Protein AF-A0A5C5YSP1-F1 (afdb_monomer)

Secondary structure (DSSP, 8-state):
-PPPHHHHHHHHHHHHTT---TT--SS-TTTHHHHHHHTT--THHHHHHHHHHHHTHHHHHHTT--HHHHHHHHHHHHHHTT--PPPTTHHHHHHH-TTT-HHHHHHTT---

Mean predicted aligned error: 7.58 Å

Foldseek 3Di:
DQDDLVVQVVLLLCVLVVHDPPPDPDDDRPPVVCCVNCVPCAAPNLVVSLLVLLVCVVVVVVVVTRCLSSLVSNLVSLVRNVDLDDHPNVVVVCVVCVPNNPSVCVSNVPDD

pLDDT: mean 78.67, std 15.39, range [38.09, 94.56]

Solvent-accessible surface area (backbone atoms only — not comparable to full-atom values): 6539 Å² total; per-residue (Å²): 132,85,81,58,62,65,63,54,50,52,49,22,34,32,53,52,72,72,46,77,63,92,89,64,93,72,84,57,75,83,65,47,50,54,52,68,74,42,71,80,42,45,35,71,56,10,43,50,49,38,41,56,48,44,74,42,42,66,65,51,58,74,67,71,54,49,56,67,23,48,44,48,51,50,38,50,25,46,60,35,20,76,55,72,78,76,52,80,63,46,66,57,55,37,68,76,38,63,86,66,28,56,65,48,29,62,70,59,66,54,79,131

Radius of gyration: 13.36 Å; Cα contacts (8 Å, |Δi|>4): 102; chains: 1; bounding box: 27×30×35 Å

Organism: NCBI:txid2528002

Nearest PDB structures (foldseek):
  2wm9-assembly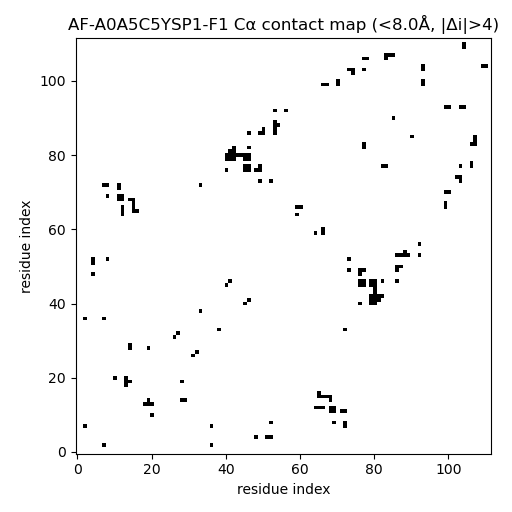1_A-2  TM=2.888E-01  e=4.214E+00  Homo sapiens

Structure (mmCIF, N/CA/C/O backbone):
data_AF-A0A5C5YSP1-F1
#
_entry.id   AF-A0A5C5YSP1-F1
#
loop_
_atom_site.group_PDB
_atom_site.id
_atom_site.type_symbol
_atom_site.label_atom_id
_atom_site.label_alt_id
_atom_site.label_comp_id
_atom_site.label_asym_id
_atom_site.label_entity_id
_atom_site.label_seq_id
_atom_site.pdbx_PDB_ins_code
_atom_site.Cartn_x
_atom_site.Cartn_y
_atom_site.Cartn_z
_atom_site.occupancy
_atom_site.B_iso_or_equiv
_atom_site.auth_seq_id
_atom_site.auth_comp_id
_atom_site.auth_asym_id
_atom_site.auth_atom_id
_atom_site.pdbx_PDB_model_num
ATOM 1 N N . MET A 1 1 ? -6.962 18.219 -10.338 1.00 48.44 1 MET A N 1
ATOM 2 C CA . MET A 1 1 ? -7.187 16.848 -10.834 1.00 48.44 1 MET A CA 1
ATOM 3 C C . MET A 1 1 ? -6.753 15.903 -9.737 1.00 48.44 1 MET A C 1
ATOM 5 O O . MET A 1 1 ? -5.672 16.119 -9.202 1.00 48.44 1 MET A O 1
ATOM 9 N N . ALA A 1 2 ? -7.612 14.964 -9.341 1.00 59.12 2 ALA A N 1
ATOM 10 C CA . ALA A 1 2 ? -7.194 13.848 -8.498 1.00 59.12 2 ALA A CA 1
ATOM 11 C C . ALA A 1 2 ? -6.348 12.908 -9.368 1.00 59.12 2 ALA A C 1
ATOM 13 O O . ALA A 1 2 ? -6.707 12.688 -10.524 1.00 59.12 2 ALA A O 1
ATOM 14 N N . ILE A 1 3 ? -5.210 12.448 -8.854 1.00 65.94 3 ILE A N 1
ATOM 15 C CA . ILE A 1 3 ? -4.362 11.482 -9.556 1.00 65.94 3 ILE A CA 1
ATOM 16 C C . ILE A 1 3 ? -5.028 10.107 -9.395 1.00 65.94 3 ILE A C 1
ATOM 18 O O . ILE A 1 3 ? -5.323 9.736 -8.256 1.00 65.94 3 ILE A O 1
ATOM 22 N N . PRO A 1 4 ? -5.320 9.380 -10.487 1.00 80.62 4 PRO A N 1
ATOM 23 C CA . PRO A 1 4 ? -5.813 8.011 -10.417 1.00 80.62 4 PRO A CA 1
ATOM 24 C C . PRO A 1 4 ? -4.844 7.107 -9.652 1.00 80.62 4 PRO A C 1
ATOM 26 O O . PRO A 1 4 ? -3.629 7.207 -9.799 1.00 80.62 4 PRO A O 1
ATOM 29 N N . ILE A 1 5 ? -5.379 6.182 -8.860 1.00 84.94 5 ILE A N 1
ATOM 30 C CA . ILE A 1 5 ? -4.556 5.217 -8.122 1.00 84.94 5 ILE A CA 1
ATOM 31 C C . ILE A 1 5 ? -3.757 4.275 -9.040 1.00 84.94 5 ILE A C 1
ATOM 33 O O . ILE A 1 5 ? -2.682 3.830 -8.652 1.00 84.94 5 ILE A O 1
ATOM 37 N N . ASP A 1 6 ? -4.228 4.027 -10.268 1.00 81.81 6 ASP A N 1
ATOM 38 C CA . ASP A 1 6 ? -3.488 3.244 -11.271 1.00 81.81 6 ASP A CA 1
ATOM 39 C C . ASP A 1 6 ? -2.146 3.893 -11.614 1.00 81.81 6 ASP A C 1
ATOM 41 O O . ASP A 1 6 ? -1.115 3.224 -11.573 1.00 81.81 6 ASP A O 1
ATOM 45 N N . ASP A 1 7 ? -2.144 5.208 -11.843 1.00 78.19 7 ASP A N 1
ATOM 46 C CA . ASP A 1 7 ? -0.934 5.972 -12.153 1.00 78.19 7 ASP A CA 1
ATOM 47 C C . ASP A 1 7 ? 0.064 5.913 -10.983 1.00 78.19 7 ASP A C 1
ATOM 49 O O . ASP A 1 7 ? 1.276 5.807 -11.175 1.00 78.19 7 ASP A O 1
ATOM 53 N N . LEU A 1 8 ? -0.435 5.939 -9.741 1.00 77.75 8 LEU A N 1
ATOM 54 C CA . LEU A 1 8 ? 0.401 5.820 -8.542 1.00 77.75 8 LEU A CA 1
ATOM 55 C C . LEU A 1 8 ? 1.012 4.421 -8.404 1.00 77.75 8 LEU A C 1
ATOM 57 O O . LEU A 1 8 ? 2.183 4.301 -8.036 1.00 77.75 8 LEU A O 1
ATOM 61 N N . ILE A 1 9 ? 0.245 3.371 -8.705 1.00 81.75 9 ILE A N 1
ATOM 62 C CA . ILE A 1 9 ? 0.724 1.983 -8.703 1.00 81.75 9 ILE A CA 1
ATOM 63 C C . ILE A 1 9 ? 1.766 1.780 -9.809 1.00 81.75 9 ILE A C 1
ATOM 65 O O . ILE A 1 9 ? 2.805 1.162 -9.569 1.00 81.75 9 ILE A O 1
ATOM 69 N N . GLU A 1 10 ? 1.539 2.329 -11.002 1.00 80.00 10 GLU A N 1
ATOM 70 C CA . GLU A 1 10 ? 2.489 2.264 -12.113 1.00 80.00 10 GLU A CA 1
ATOM 71 C C . GLU A 1 10 ? 3.822 2.931 -11.747 1.00 80.00 10 GLU A C 1
ATOM 73 O O . GLU A 1 10 ? 4.884 2.322 -11.906 1.00 80.00 10 GLU A O 1
ATOM 78 N N . VAL A 1 11 ? 3.774 4.133 -11.162 1.00 75.88 11 VAL A N 1
ATOM 79 C CA . VAL A 1 11 ? 4.966 4.839 -10.666 1.00 75.88 11 VAL A CA 1
ATOM 80 C C . VAL A 1 11 ? 5.670 4.036 -9.571 1.00 75.88 11 VAL A C 1
ATOM 82 O O . VAL A 1 11 ? 6.892 3.880 -9.611 1.00 75.88 11 VAL A O 1
ATOM 85 N N . ALA A 1 12 ? 4.925 3.474 -8.616 1.00 76.19 12 ALA A N 1
ATOM 86 C CA . ALA A 1 12 ? 5.484 2.647 -7.548 1.00 76.19 12 ALA A CA 1
ATOM 87 C C . ALA A 1 12 ? 6.234 1.419 -8.091 1.00 76.19 12 ALA A C 1
ATOM 89 O O . ALA A 1 12 ? 7.321 1.055 -7.618 1.00 76.19 12 ALA A O 1
ATOM 90 N N . ASN A 1 13 ? 5.673 0.807 -9.127 1.00 75.50 13 ASN A N 1
ATOM 91 C CA . ASN A 1 13 ? 6.258 -0.329 -9.815 1.00 75.50 13 ASN A CA 1
ATOM 92 C C . ASN A 1 13 ? 7.505 0.065 -10.622 1.00 75.50 13 ASN A C 1
ATOM 94 O O . ASN A 1 13 ? 8.515 -0.635 -10.545 1.00 75.50 13 ASN A O 1
ATOM 98 N N . ALA A 1 14 ? 7.475 1.194 -11.336 1.00 73.25 14 ALA A N 1
ATOM 99 C CA . ALA A 1 14 ? 8.629 1.721 -12.068 1.00 73.25 14 ALA A CA 1
ATOM 100 C C . ALA A 1 14 ? 9.806 2.037 -11.127 1.00 73.25 14 ALA A C 1
ATOM 102 O O . ALA A 1 14 ? 10.919 1.552 -11.344 1.00 73.25 14 ALA A O 1
ATOM 103 N N . ILE A 1 15 ? 9.545 2.725 -10.006 1.00 69.69 15 ILE A N 1
ATOM 104 C CA . ILE A 1 15 ? 10.552 3.011 -8.968 1.00 69.69 15 ILE A 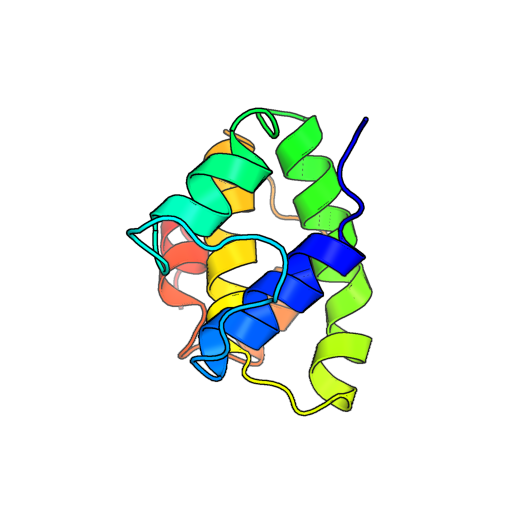CA 1
ATOM 105 C C . ILE A 1 15 ? 11.191 1.714 -8.456 1.00 69.69 15 ILE A C 1
ATOM 107 O O . ILE A 1 15 ? 12.410 1.639 -8.297 1.00 69.69 15 ILE A O 1
ATOM 111 N N . SER A 1 16 ? 10.390 0.667 -8.234 1.00 68.44 16 SER A N 1
ATOM 112 C CA . SER A 1 16 ? 10.886 -0.630 -7.747 1.00 68.44 16 SER A CA 1
ATOM 113 C C . SER A 1 16 ? 11.828 -1.329 -8.723 1.00 68.44 16 SER A C 1
ATOM 115 O O . SER A 1 16 ? 12.704 -2.076 -8.289 1.00 68.44 16 SER A O 1
ATOM 117 N N . ARG A 1 17 ? 11.662 -1.087 -10.028 1.00 70.31 17 ARG A N 1
ATOM 118 C CA . ARG A 1 17 ? 12.540 -1.603 -11.089 1.00 70.31 17 ARG A CA 1
ATOM 119 C C . ARG A 1 17 ? 13.757 -0.708 -11.351 1.00 70.31 17 ARG A C 1
ATOM 121 O O . ARG A 1 17 ? 14.606 -1.067 -12.159 1.00 70.31 17 ARG A O 1
ATOM 128 N N . GLY A 1 18 ? 13.867 0.433 -10.665 1.00 65.19 18 GLY A N 1
ATOM 129 C CA . GLY A 1 18 ? 14.878 1.452 -10.954 1.00 65.19 18 GLY A CA 1
ATOM 130 C C . GLY A 1 18 ? 14.620 2.196 -12.268 1.00 65.19 18 GLY A C 1
ATOM 131 O O . GLY A 1 18 ? 15.534 2.815 -12.808 1.00 65.19 18 GLY A O 1
ATOM 132 N N . GLU A 1 19 ? 13.396 2.121 -12.792 1.00 65.62 19 GLU A N 1
ATOM 133 C CA . GLU A 1 19 ? 12.980 2.824 -13.999 1.00 65.62 19 GLU A CA 1
ATOM 134 C C . GLU A 1 19 ? 12.563 4.255 -13.646 1.00 65.62 19 GLU A C 1
ATOM 136 O O . GLU A 1 19 ? 11.787 4.490 -12.718 1.00 65.62 19 GLU A O 1
ATOM 141 N N . VAL A 1 20 ? 13.086 5.215 -14.407 1.00 56.53 20 VAL A N 1
ATOM 142 C CA . VAL A 1 20 ? 12.671 6.618 -14.360 1.00 56.53 20 VAL A CA 1
ATOM 143 C C . VAL A 1 20 ? 11.584 6.791 -15.431 1.00 56.53 20 VAL A C 1
ATOM 145 O O . VAL A 1 20 ? 11.913 6.697 -16.613 1.00 56.53 20 VAL A O 1
ATOM 148 N N . PRO A 1 21 ? 10.303 7.009 -15.078 1.00 51.62 21 PRO A N 1
ATOM 149 C CA . PRO A 1 21 ? 9.258 7.355 -16.031 1.00 51.62 21 PRO A CA 1
ATOM 150 C C . PRO A 1 21 ? 9.639 8.641 -16.769 1.00 51.62 21 PRO A C 1
ATOM 152 O O . PRO A 1 21 ? 10.145 9.586 -16.158 1.00 51.62 21 PRO A O 1
ATOM 155 N N . GLU A 1 22 ? 9.339 8.711 -18.067 1.00 48.62 22 GLU A N 1
ATOM 156 C CA . GLU A 1 22 ? 9.700 9.851 -18.930 1.00 48.62 22 GLU A CA 1
ATOM 157 C C . GLU A 1 22 ? 9.155 11.204 -18.427 1.00 48.62 22 GLU A C 1
ATOM 159 O O . GLU A 1 22 ? 9.663 12.264 -18.789 1.00 48.62 22 GLU A O 1
ATOM 164 N N . PHE A 1 23 ? 8.147 11.193 -17.551 1.00 48.22 23 PHE A N 1
ATOM 165 C CA . PHE A 1 23 ? 7.447 12.393 -17.099 1.00 48.22 23 PHE A CA 1
ATOM 166 C C . PHE A 1 23 ? 8.124 13.180 -15.963 1.00 48.22 23 PHE A C 1
ATOM 168 O O . PHE A 1 23 ? 7.612 14.243 -15.612 1.00 48.22 23 PHE A O 1
ATOM 175 N N . GLN A 1 24 ? 9.252 12.742 -15.381 1.00 46.09 24 GLN A N 1
ATOM 176 C CA . GLN A 1 24 ? 9.925 13.510 -14.315 1.00 46.09 24 GLN A CA 1
ATOM 177 C C . GLN A 1 24 ? 11.458 13.420 -14.373 1.00 46.09 24 GLN A C 1
ATOM 179 O O . GLN A 1 24 ? 12.085 12.557 -13.768 1.00 46.09 24 GLN A O 1
ATOM 184 N N . HIS A 1 25 ? 12.074 14.386 -15.060 1.00 38.09 25 HIS A N 1
ATOM 185 C CA . HIS A 1 25 ? 13.530 14.537 -15.186 1.00 38.09 25 HIS A CA 1
ATOM 186 C C . HIS A 1 25 ? 14.221 15.341 -14.063 1.00 38.09 25 HIS A C 1
ATOM 188 O O . HIS A 1 25 ? 15.361 15.756 -14.246 1.00 38.09 25 HIS A O 1
ATOM 194 N N . ASN A 1 26 ? 13.600 15.547 -12.896 1.00 39.78 26 ASN A N 1
ATOM 195 C CA . ASN A 1 26 ? 14.222 16.313 -11.807 1.00 39.78 26 ASN A CA 1
ATOM 196 C C . ASN A 1 26 ? 14.382 15.475 -10.527 1.00 39.78 26 ASN A C 1
ATOM 198 O O . ASN A 1 26 ? 13.406 15.100 -9.894 1.00 39.78 26 ASN A O 1
ATOM 202 N N . GLU A 1 27 ? 15.651 15.184 -10.235 1.00 40.31 27 GLU A N 1
ATOM 203 C CA . GLU A 1 27 ? 16.339 14.955 -8.953 1.00 40.31 27 GLU A CA 1
ATOM 204 C C . GLU A 1 27 ? 15.531 14.471 -7.720 1.00 40.31 27 GLU A C 1
ATOM 206 O O . GLU A 1 27 ? 14.576 15.098 -7.277 1.00 40.31 27 GLU A O 1
ATOM 211 N N . CYS A 1 28 ? 16.047 13.400 -7.088 1.00 42.91 28 CYS A N 1
ATOM 212 C CA . CYS A 1 28 ? 15.579 12.712 -5.862 1.00 42.91 28 CYS A CA 1
ATOM 213 C C . CYS A 1 28 ? 14.412 11.716 -6.039 1.00 42.91 28 CYS A C 1
ATOM 215 O O . CYS A 1 28 ? 13.304 11.904 -5.542 1.00 42.91 28 CYS A O 1
ATOM 217 N N . PHE A 1 29 ? 14.700 10.588 -6.699 1.00 53.22 29 PHE A N 1
ATOM 218 C CA . PHE A 1 29 ? 13.687 9.701 -7.282 1.00 53.22 29 PHE A CA 1
ATOM 219 C C . PHE A 1 29 ? 12.918 8.773 -6.318 1.00 53.22 29 PHE A C 1
ATOM 221 O O . PHE A 1 29 ? 11.824 8.332 -6.648 1.00 53.22 29 PHE A O 1
ATOM 228 N N . THR A 1 30 ? 13.429 8.458 -5.127 1.00 54.31 30 THR A N 1
ATOM 229 C CA . THR A 1 30 ? 12.789 7.438 -4.265 1.00 54.31 30 THR A CA 1
ATOM 230 C C . THR A 1 30 ? 11.871 8.005 -3.186 1.00 54.31 30 THR A C 1
ATOM 232 O O . THR A 1 30 ? 10.811 7.435 -2.947 1.00 54.31 30 THR A O 1
ATOM 235 N N . SER A 1 31 ? 12.225 9.137 -2.573 1.00 50.94 31 SER A N 1
ATOM 236 C CA . SER A 1 31 ? 11.358 9.823 -1.598 1.00 50.94 31 SER A CA 1
ATOM 237 C C . SER A 1 31 ? 10.575 10.971 -2.249 1.00 50.94 31 SER A C 1
ATOM 239 O O . SER A 1 31 ? 9.376 11.111 -2.031 1.00 50.94 31 SER A O 1
ATOM 241 N N . GLY A 1 32 ? 11.225 11.734 -3.138 1.00 54.38 32 GLY A N 1
ATOM 242 C CA . GLY A 1 32 ? 10.652 12.938 -3.746 1.00 54.38 32 GLY A CA 1
ATOM 243 C C . GLY A 1 32 ? 9.517 12.675 -4.740 1.00 54.38 32 GLY A C 1
ATOM 244 O O . GLY A 1 32 ? 8.601 13.487 -4.843 1.00 54.38 32 GLY A O 1
ATOM 245 N N . ALA A 1 33 ? 9.534 11.536 -5.443 1.00 60.16 33 ALA A N 1
ATOM 246 C CA . ALA A 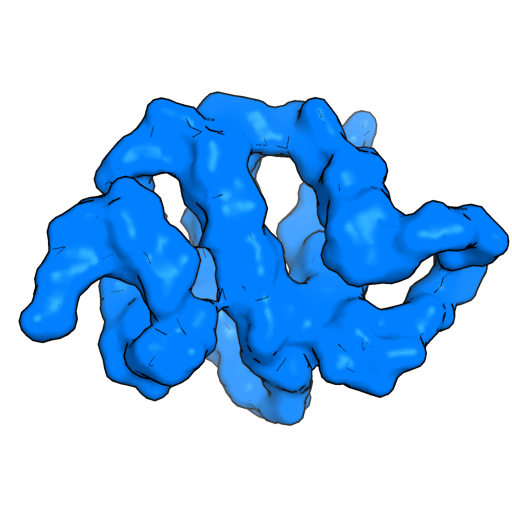1 33 ? 8.515 11.208 -6.443 1.00 60.16 33 ALA A CA 1
ATOM 247 C C . ALA A 1 33 ? 7.125 11.009 -5.812 1.00 60.16 33 ALA A C 1
ATOM 249 O O . ALA A 1 33 ? 6.136 11.569 -6.288 1.00 60.16 33 ALA A O 1
ATOM 250 N N . PHE A 1 34 ? 7.048 10.278 -4.694 1.00 63.53 34 PHE A N 1
ATOM 251 C CA . PHE A 1 34 ? 5.801 10.153 -3.939 1.00 63.53 34 PHE A CA 1
ATOM 252 C C . PHE A 1 34 ? 5.450 11.437 -3.202 1.00 63.53 34 PHE A C 1
ATOM 254 O O . PHE A 1 34 ? 4.280 11.809 -3.196 1.00 63.53 34 PHE A O 1
ATOM 261 N N . ASP A 1 35 ? 6.438 12.141 -2.643 1.00 59.12 35 ASP A N 1
ATOM 262 C CA . ASP A 1 35 ? 6.196 13.421 -1.978 1.00 59.12 35 ASP A CA 1
ATOM 263 C C . ASP A 1 35 ? 5.534 14.425 -2.930 1.00 59.12 35 ASP A C 1
ATOM 265 O O . ASP A 1 35 ? 4.626 15.128 -2.511 1.00 59.12 35 ASP A O 1
ATOM 269 N N . LEU A 1 36 ? 5.905 14.456 -4.216 1.00 58.47 36 LEU A N 1
ATOM 270 C CA . LEU A 1 36 ? 5.296 15.338 -5.220 1.00 58.47 36 LEU A CA 1
ATOM 271 C C . LEU A 1 36 ? 3.902 14.873 -5.673 1.00 58.47 36 LEU A C 1
ATOM 273 O O . LEU A 1 36 ? 3.013 15.708 -5.859 1.00 58.47 36 LEU A O 1
ATOM 277 N N . LEU A 1 37 ? 3.698 13.563 -5.850 1.00 63.72 37 LEU A N 1
ATOM 278 C CA . LEU A 1 37 ? 2.428 13.002 -6.333 1.00 63.72 37 LEU A CA 1
ATOM 279 C C . LEU A 1 37 ? 1.357 12.927 -5.235 1.00 63.72 37 LEU A C 1
ATOM 281 O O . LEU A 1 37 ? 0.173 13.101 -5.509 1.00 63.72 37 LEU A O 1
ATOM 285 N N . LEU A 1 38 ? 1.759 12.732 -3.982 1.00 67.75 38 LEU A N 1
ATOM 286 C CA . LEU A 1 38 ? 0.859 12.548 -2.846 1.00 67.75 38 LEU A CA 1
ATOM 287 C C . LEU A 1 38 ? 0.793 13.766 -1.917 1.00 67.75 38 LEU A C 1
ATOM 289 O O . LEU A 1 38 ? 0.071 13.722 -0.927 1.00 67.75 38 LEU A O 1
ATOM 293 N N . VAL A 1 39 ? 1.456 14.889 -2.237 1.00 67.25 39 VAL A N 1
ATOM 294 C CA . VAL A 1 39 ? 1.457 16.110 -1.394 1.00 67.25 39 VAL A CA 1
ATOM 295 C C . VAL A 1 39 ? 0.052 16.625 -1.048 1.00 67.25 39 VAL A C 1
ATOM 297 O O . VAL A 1 39 ? -0.135 17.321 -0.053 1.00 67.25 39 VAL A O 1
ATOM 300 N N . LYS A 1 40 ? -0.947 16.316 -1.886 1.00 68.19 40 LYS A N 1
ATOM 301 C CA . LYS A 1 40 ? -2.347 16.737 -1.703 1.00 68.19 40 LYS A CA 1
ATOM 302 C C . LYS A 1 40 ? -3.274 15.619 -1.223 1.00 68.19 40 LYS A C 1
ATOM 304 O O . LYS A 1 40 ? -4.450 15.888 -0.984 1.00 68.19 40 LYS A O 1
ATOM 309 N N . ALA A 1 41 ? -2.785 14.385 -1.127 1.00 76.50 41 ALA A N 1
ATOM 310 C CA . ALA A 1 41 ? -3.553 13.260 -0.621 1.00 76.50 41 ALA A CA 1
ATOM 311 C C . ALA A 1 41 ? -3.403 13.230 0.903 1.00 76.50 41 ALA A C 1
ATOM 313 O O . ALA A 1 41 ? -2.425 12.716 1.423 1.00 76.50 41 ALA A O 1
ATOM 314 N N . THR A 1 42 ? -4.349 13.825 1.629 1.00 81.31 42 THR A N 1
ATOM 315 C CA . THR A 1 42 ? -4.351 13.835 3.101 1.00 81.31 42 THR A CA 1
ATOM 316 C C . THR A 1 42 ? -5.724 13.470 3.654 1.00 81.31 42 THR A C 1
ATOM 318 O O . THR A 1 42 ? -6.743 13.600 2.963 1.00 81.31 42 THR A O 1
ATOM 321 N N . GLY A 1 43 ? -5.754 12.984 4.897 1.00 86.69 43 GLY A N 1
ATOM 322 C CA . GLY A 1 43 ? -6.977 12.618 5.607 1.00 86.69 43 GLY A CA 1
ATOM 323 C C . GLY A 1 43 ? -7.821 11.612 4.822 1.00 86.69 43 GLY A C 1
ATOM 324 O O . GLY A 1 43 ? -7.318 10.616 4.300 1.00 86.69 43 GLY A O 1
ATOM 325 N N . SER A 1 44 ? -9.114 11.906 4.670 1.00 87.81 44 SER A N 1
ATOM 326 C CA . SER A 1 44 ? -10.066 11.037 3.967 1.00 87.81 44 SER A CA 1
ATOM 327 C C . SER A 1 44 ? -9.668 10.719 2.523 1.00 87.81 44 SER A C 1
ATOM 329 O O . SER A 1 44 ? -9.915 9.609 2.068 1.00 87.81 44 SER A O 1
ATOM 331 N N . ASN A 1 45 ? -9.011 11.636 1.804 1.00 88.69 45 ASN A N 1
ATOM 332 C CA . ASN A 1 45 ? -8.592 11.372 0.423 1.00 88.69 45 ASN A CA 1
ATOM 333 C C . ASN A 1 45 ? -7.464 10.336 0.356 1.00 88.69 45 ASN A C 1
ATOM 335 O O . ASN A 1 45 ? -7.472 9.481 -0.523 1.00 88.69 45 ASN A O 1
ATOM 339 N N . ALA A 1 46 ? -6.510 10.396 1.289 1.00 89.06 46 ALA A N 1
ATOM 340 C CA . ALA A 1 46 ? -5.462 9.384 1.388 1.00 89.06 46 ALA A CA 1
ATOM 341 C C . ALA A 1 46 ? -6.034 8.026 1.811 1.00 89.06 46 ALA A C 1
ATOM 343 O O . ALA A 1 46 ? -5.592 6.999 1.304 1.00 89.06 46 ALA A O 1
ATOM 344 N N . PHE A 1 47 ? -7.051 8.017 2.680 1.00 91.81 47 PHE A N 1
ATOM 345 C CA . PHE A 1 47 ? -7.747 6.786 3.051 1.00 91.81 47 PHE A CA 1
ATOM 346 C C . PHE A 1 47 ? -8.492 6.149 1.869 1.00 91.81 47 PHE A C 1
ATOM 348 O O . PHE A 1 47 ? -8.377 4.946 1.665 1.00 91.81 47 PHE A O 1
ATOM 355 N N . LEU A 1 48 ? -9.194 6.943 1.053 1.00 91.56 48 LEU A N 1
ATOM 356 C CA . LEU A 1 48 ? -9.870 6.445 -0.154 1.00 91.56 48 LEU A CA 1
ATOM 357 C C . LEU A 1 48 ? -8.870 5.871 -1.164 1.00 91.56 48 LEU A C 1
ATOM 359 O O . LEU A 1 48 ? -9.048 4.759 -1.639 1.00 91.56 48 LEU A O 1
ATOM 363 N N . LEU A 1 49 ? -7.764 6.577 -1.416 1.00 91.31 49 LEU A N 1
ATOM 364 C CA . LEU A 1 49 ? -6.695 6.062 -2.279 1.00 91.31 49 LEU A CA 1
ATOM 365 C C . LEU A 1 49 ? -6.076 4.773 -1.728 1.00 91.31 49 LEU A C 1
ATOM 367 O O . LEU A 1 49 ? -5.696 3.896 -2.498 1.00 91.31 49 LEU A O 1
ATOM 371 N N . LEU A 1 50 ? -5.969 4.648 -0.402 1.00 93.25 50 LEU A N 1
ATOM 372 C CA . LEU A 1 50 ? -5.499 3.426 0.237 1.00 93.25 50 LEU A CA 1
ATOM 373 C C . LEU A 1 50 ? -6.483 2.268 0.028 1.00 93.25 50 LEU A C 1
ATOM 375 O O . LEU A 1 50 ? -6.040 1.159 -0.254 1.00 93.25 50 LEU A O 1
ATOM 379 N N . GLN A 1 51 ? -7.791 2.514 0.149 1.00 94.38 51 GLN A N 1
ATOM 380 C CA . GLN A 1 51 ? -8.820 1.514 -0.148 1.00 94.38 51 GLN A CA 1
ATOM 381 C C . GLN A 1 51 ? -8.737 1.066 -1.608 1.00 94.38 51 GLN A C 1
ATOM 383 O O . GLN A 1 51 ? -8.609 -0.130 -1.861 1.00 94.38 51 GLN A O 1
ATOM 388 N N . ASP A 1 52 ? -8.684 2.013 -2.545 1.00 93.00 52 ASP A N 1
ATOM 389 C CA . ASP A 1 52 ? -8.5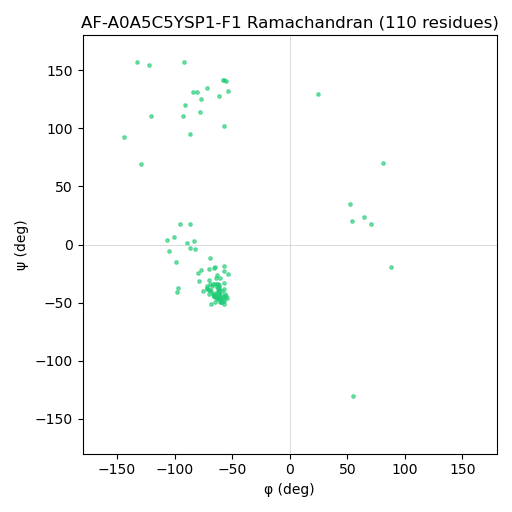82 1.695 -3.968 1.00 93.00 52 ASP A CA 1
ATOM 390 C C . ASP A 1 52 ? -7.296 0.912 -4.295 1.00 93.00 52 ASP A C 1
ATOM 392 O O . ASP A 1 52 ? -7.296 0.029 -5.154 1.00 93.00 52 ASP A O 1
ATOM 396 N N . ALA A 1 53 ? -6.181 1.219 -3.618 1.00 91.19 53 ALA A N 1
ATOM 397 C CA . ALA A 1 53 ? -4.927 0.488 -3.787 1.00 91.19 53 ALA A CA 1
ATOM 398 C C . ALA A 1 53 ? -5.073 -0.969 -3.338 1.00 91.19 53 ALA A C 1
ATOM 400 O O . ALA A 1 53 ? -4.666 -1.881 -4.055 1.00 91.19 53 ALA A O 1
ATOM 401 N N . VAL A 1 54 ? -5.686 -1.178 -2.171 1.00 94.56 54 VAL A N 1
ATOM 402 C CA . VAL A 1 54 ? -5.924 -2.503 -1.589 1.00 94.56 54 VAL A CA 1
ATOM 403 C C . VAL A 1 54 ? -6.851 -3.341 -2.470 1.00 94.56 54 VAL A C 1
ATOM 405 O O . VAL A 1 54 ? -6.566 -4.517 -2.686 1.00 94.56 54 VAL A O 1
ATOM 408 N N . GLU A 1 55 ? -7.899 -2.747 -3.043 1.00 94.25 55 GLU A N 1
ATOM 409 C CA . GLU A 1 55 ? -8.800 -3.430 -3.983 1.00 94.25 55 GLU A CA 1
ATOM 410 C C . GLU A 1 55 ? -8.082 -3.931 -5.246 1.00 94.25 55 GLU A C 1
ATOM 412 O O . GLU A 1 55 ? -8.476 -4.941 -5.829 1.00 94.25 55 GLU A O 1
ATOM 417 N N . LYS A 1 56 ? -6.997 -3.265 -5.656 1.00 90.81 56 LYS A N 1
ATOM 418 C CA . LYS A 1 56 ? -6.209 -3.622 -6.845 1.00 90.81 56 LYS A CA 1
ATOM 419 C C . LYS A 1 56 ? -5.091 -4.620 -6.578 1.00 90.81 56 LYS A C 1
ATOM 421 O O . LYS A 1 56 ? -4.376 -4.978 -7.513 1.00 90.81 56 LYS A O 1
ATOM 426 N N . TYR A 1 57 ? -4.936 -5.088 -5.342 1.00 91.62 57 TYR A N 1
ATOM 427 C CA . TYR A 1 57 ? -3.829 -5.960 -4.964 1.00 91.62 57 TYR A CA 1
ATOM 428 C C . TYR A 1 57 ? -3.712 -7.218 -5.832 1.00 91.62 57 TYR A C 1
ATOM 430 O O . TYR A 1 57 ? -2.617 -7.503 -6.297 1.00 91.62 57 TYR A O 1
ATOM 438 N N . GLU A 1 58 ? -4.810 -7.929 -6.107 1.00 90.12 58 GLU A N 1
ATOM 439 C CA . GLU A 1 58 ? -4.763 -9.160 -6.918 1.00 90.12 58 GLU A CA 1
ATOM 440 C C . GLU A 1 58 ? -4.249 -8.877 -8.342 1.00 90.12 58 GLU A C 1
ATOM 442 O O . GLU A 1 58 ? -3.427 -9.619 -8.866 1.00 90.12 58 GLU A O 1
ATOM 447 N N . ALA A 1 59 ? -4.631 -7.743 -8.942 1.00 87.81 59 ALA A N 1
ATOM 448 C CA . ALA A 1 59 ? -4.109 -7.338 -10.249 1.00 87.81 59 ALA A CA 1
ATOM 449 C C . ALA A 1 59 ? -2.607 -6.994 -10.198 1.00 87.81 59 ALA A C 1
ATOM 451 O O . ALA A 1 59 ? -1.874 -7.247 -11.155 1.00 87.81 59 ALA A O 1
ATOM 452 N N . VAL A 1 60 ? -2.136 -6.423 -9.083 1.00 85.50 60 VAL A N 1
ATOM 453 C CA . VAL A 1 60 ? -0.706 -6.167 -8.847 1.00 85.50 60 VAL A CA 1
ATOM 454 C C . VAL A 1 60 ? 0.061 -7.478 -8.644 1.00 85.50 60 VAL A C 1
ATOM 456 O O . VAL A 1 60 ? 1.174 -7.606 -9.158 1.00 85.50 60 VAL A O 1
ATOM 459 N N . ASP A 1 61 ? -0.533 -8.444 -7.938 1.00 86.56 61 ASP A N 1
ATOM 460 C CA . ASP A 1 61 ? 0.039 -9.768 -7.674 1.00 86.56 61 ASP A CA 1
ATOM 461 C C . ASP A 1 61 ? 0.198 -10.580 -8.967 1.00 86.56 61 ASP A C 1
ATOM 463 O O . ASP A 1 61 ? 1.296 -11.035 -9.297 1.00 86.56 61 ASP A O 1
ATOM 467 N N 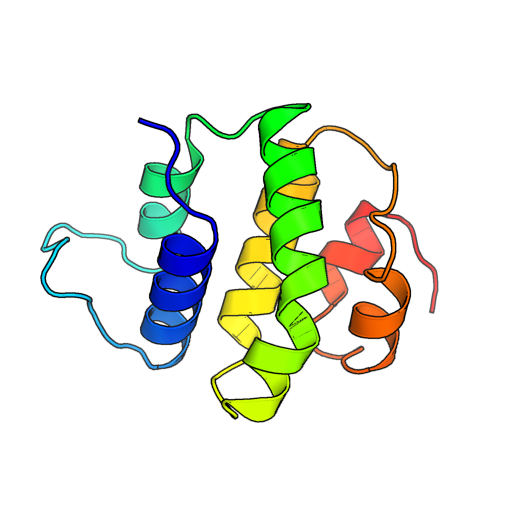. GLU A 1 62 ? -0.859 -10.644 -9.781 1.00 85.19 62 GLU A N 1
ATOM 468 C CA . GLU A 1 62 ? -0.862 -11.330 -11.079 1.00 85.19 62 GLU A CA 1
ATOM 469 C C . GLU A 1 62 ? 0.133 -10.736 -12.083 1.00 85.19 62 GLU A C 1
ATOM 471 O O . GLU A 1 62 ? 0.731 -11.463 -12.882 1.00 85.19 62 GLU A O 1
ATOM 476 N N . ALA A 1 63 ? 0.343 -9.418 -12.046 1.00 79.62 63 ALA A N 1
ATOM 477 C CA . ALA A 1 63 ? 1.280 -8.745 -12.937 1.00 79.62 63 ALA A CA 1
ATOM 478 C C . ALA A 1 63 ? 2.755 -9.090 -12.632 1.00 79.62 63 ALA A C 1
ATOM 480 O O . ALA A 1 63 ? 3.634 -8.786 -13.443 1.00 79.62 63 ALA A O 1
ATOM 481 N N . GLY A 1 64 ? 3.048 -9.733 -11.490 1.00 65.50 64 GLY A N 1
ATOM 482 C CA . GLY A 1 64 ? 4.386 -10.219 -11.136 1.00 65.50 64 GLY A CA 1
ATOM 483 C C . GLY A 1 64 ? 5.424 -9.106 -10.958 1.00 65.50 64 GLY A C 1
ATOM 484 O O . GLY A 1 64 ? 6.625 -9.325 -11.139 1.00 65.50 64 GLY A O 1
ATOM 485 N N . VAL A 1 65 ? 4.967 -7.890 -10.658 1.00 64.50 65 VAL A N 1
ATOM 486 C CA . VAL A 1 65 ? 5.795 -6.682 -10.597 1.00 64.50 65 VAL A CA 1
ATOM 487 C C . VAL A 1 65 ? 6.325 -6.465 -9.176 1.00 64.50 65 VAL A C 1
ATOM 489 O O . VAL A 1 65 ? 5.773 -6.965 -8.203 1.00 64.50 65 VAL A O 1
ATOM 492 N N . GLY A 1 66 ? 7.433 -5.732 -9.032 1.00 66.88 66 GLY A N 1
ATOM 493 C CA . GLY A 1 66 ? 8.118 -5.546 -7.750 1.00 66.88 66 GLY A CA 1
ATOM 494 C C . GLY A 1 66 ? 7.234 -4.957 -6.641 1.00 66.88 66 GLY A C 1
ATOM 495 O O . GLY A 1 66 ? 7.080 -3.743 -6.548 1.00 66.88 66 GLY A O 1
ATOM 496 N N . PHE A 1 67 ? 6.765 -5.809 -5.725 1.00 81.75 67 PHE A N 1
ATOM 497 C CA . PHE A 1 67 ? 5.894 -5.444 -4.598 1.00 81.75 67 PHE A CA 1
ATOM 498 C C . PHE A 1 67 ? 6.452 -4.371 -3.664 1.00 81.75 67 PHE A C 1
ATOM 500 O O . PHE A 1 67 ? 5.695 -3.706 -2.962 1.00 81.75 67 PHE A O 1
ATOM 507 N N . ARG A 1 68 ? 7.774 -4.182 -3.614 1.00 81.44 68 ARG A N 1
ATOM 5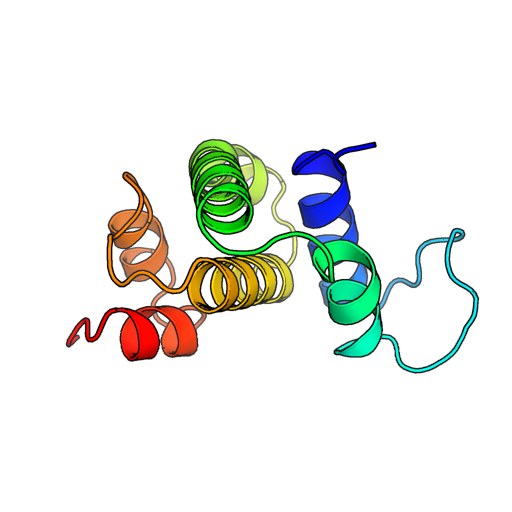08 C CA . ARG A 1 68 ? 8.398 -3.268 -2.649 1.00 81.44 68 ARG A CA 1
ATOM 509 C C . ARG A 1 68 ? 7.860 -1.836 -2.770 1.00 81.44 68 ARG A C 1
ATOM 511 O O . ARG A 1 68 ? 7.573 -1.221 -1.747 1.00 81.44 68 ARG A O 1
ATOM 518 N N . GLY A 1 69 ? 7.709 -1.311 -3.982 1.00 78.50 69 GLY A N 1
ATOM 519 C CA . GLY A 1 69 ? 7.173 0.034 -4.203 1.00 78.50 69 GLY A CA 1
ATOM 520 C C . GLY A 1 69 ? 5.683 0.114 -3.921 1.00 78.50 69 GLY A C 1
ATOM 521 O O . GLY A 1 69 ? 5.240 1.092 -3.329 1.00 78.50 69 GLY A O 1
ATOM 522 N N . TYR A 1 70 ? 4.927 -0.931 -4.259 1.00 86.81 70 TYR A N 1
ATOM 523 C CA . TYR A 1 70 ? 3.513 -1.028 -3.903 1.00 86.81 70 TYR A CA 1
ATOM 524 C C . TYR A 1 70 ? 3.310 -0.966 -2.377 1.00 86.81 70 TYR A C 1
ATOM 526 O O . TYR A 1 70 ? 2.562 -0.126 -1.884 1.00 86.81 70 TYR A O 1
ATOM 534 N N . PHE A 1 71 ? 4.059 -1.756 -1.601 1.00 88.56 71 PHE A N 1
ATOM 535 C CA . PHE A 1 71 ? 4.015 -1.701 -0.133 1.00 88.56 71 PHE A CA 1
ATOM 536 C C . PHE A 1 71 ? 4.473 -0.352 0.432 1.00 88.56 71 PHE A C 1
ATOM 538 O O . PHE A 1 71 ? 3.939 0.111 1.442 1.00 88.56 71 PHE A O 1
ATOM 545 N N . TYR A 1 72 ? 5.434 0.302 -0.221 1.00 85.88 72 TYR A N 1
ATOM 546 C CA . TYR A 1 72 ? 5.857 1.645 0.159 1.00 85.88 72 TYR A CA 1
ATOM 547 C C . TYR A 1 72 ? 4.743 2.681 -0.063 1.00 85.88 72 TYR A C 1
ATOM 549 O O . TYR A 1 72 ? 4.462 3.465 0.845 1.00 85.88 72 TYR A O 1
ATOM 557 N N . LEU A 1 73 ? 4.049 2.630 -1.207 1.00 86.69 73 LEU A N 1
ATOM 558 C CA . LEU A 1 73 ? 2.872 3.455 -1.498 1.00 86.69 73 LEU A CA 1
ATOM 559 C C . LEU A 1 73 ? 1.774 3.251 -0.445 1.00 86.69 73 LEU A C 1
ATOM 561 O O . LEU A 1 73 ? 1.294 4.232 0.125 1.00 86.69 73 LEU A O 1
ATOM 565 N N . LEU A 1 74 ? 1.434 1.997 -0.121 1.00 91.50 74 LEU A N 1
ATOM 566 C CA . LEU A 1 74 ? 0.464 1.687 0.936 1.00 91.50 74 LEU A CA 1
ATOM 567 C C . LEU A 1 74 ? 0.869 2.324 2.275 1.00 91.50 74 LEU A C 1
ATOM 569 O O . LEU A 1 74 ? 0.040 2.923 2.957 1.00 91.50 74 LEU A O 1
ATOM 573 N N . GLY A 1 75 ? 2.150 2.237 2.649 1.00 90.19 75 GLY A N 1
ATOM 574 C CA . GLY A 1 75 ? 2.668 2.837 3.880 1.00 90.19 75 GLY A CA 1
ATOM 575 C C . GLY A 1 75 ? 2.608 4.369 3.897 1.00 90.19 75 GLY A C 1
ATOM 576 O O . GLY A 1 75 ? 2.382 4.970 4.950 1.00 90.19 75 GLY A O 1
ATOM 577 N N . ILE A 1 76 ? 2.792 5.029 2.751 1.00 87.94 76 ILE A N 1
ATOM 578 C CA . ILE A 1 76 ? 2.625 6.486 2.644 1.00 87.94 76 ILE A CA 1
ATOM 579 C C . ILE A 1 76 ? 1.155 6.865 2.813 1.00 87.94 76 ILE A C 1
ATOM 581 O O . ILE A 1 76 ? 0.852 7.701 3.662 1.00 87.94 76 ILE A O 1
ATOM 585 N N . LEU A 1 77 ? 0.254 6.223 2.067 1.00 90.19 77 LEU A N 1
ATOM 586 C CA . LEU A 1 77 ? -1.180 6.511 2.122 1.00 90.19 77 LEU A CA 1
ATOM 587 C C . LEU A 1 77 ? -1.761 6.241 3.517 1.00 90.19 77 LEU A C 1
ATOM 589 O O . LEU A 1 77 ? -2.516 7.061 4.034 1.00 90.19 77 LEU A O 1
ATOM 593 N N . ALA A 1 78 ? -1.340 5.157 4.176 1.00 91.75 78 ALA A N 1
ATOM 594 C CA . ALA A 1 78 ? -1.718 4.862 5.557 1.00 91.75 78 ALA A CA 1
ATOM 595 C C . ALA A 1 78 ? -1.325 5.997 6.511 1.00 91.75 78 ALA A C 1
ATOM 597 O O . ALA A 1 78 ? -2.163 6.475 7.275 1.00 91.75 78 ALA A O 1
ATOM 598 N N . ARG A 1 79 ? -0.089 6.505 6.422 1.00 89.44 79 ARG A N 1
ATOM 599 C CA . ARG A 1 79 ? 0.365 7.629 7.258 1.00 89.44 79 ARG A CA 1
ATOM 600 C C . ARG A 1 79 ? -0.377 8.926 6.948 1.00 89.44 79 ARG A C 1
ATOM 602 O O . ARG A 1 79 ? -0.801 9.619 7.866 1.00 89.44 79 ARG A O 1
ATOM 609 N N . GLN A 1 80 ? -0.558 9.237 5.669 1.00 88.75 80 GLN A N 1
ATOM 610 C CA . GLN A 1 80 ? -1.246 10.450 5.222 1.00 88.75 80 GLN A CA 1
ATOM 611 C C . GLN A 1 80 ? -2.752 10.438 5.494 1.00 88.75 80 GLN A C 1
ATOM 613 O O . GLN A 1 80 ? -3.372 11.500 5.548 1.00 88.75 80 GLN A O 1
ATOM 618 N N . SER A 1 81 ? -3.348 9.256 5.673 1.00 90.44 81 SER A N 1
ATOM 619 C CA . SER A 1 81 ? -4.750 9.125 6.069 1.00 90.44 81 SER A CA 1
ATOM 620 C C . SER A 1 81 ? -5.024 9.654 7.477 1.00 90.44 81 SER A C 1
ATOM 622 O O . SER A 1 81 ? -6.171 9.951 7.800 1.00 90.44 81 SER A O 1
ATOM 624 N N . GLU A 1 82 ? -3.977 9.771 8.307 1.00 88.75 82 GLU A N 1
ATOM 625 C CA . GLU A 1 82 ? -4.042 10.199 9.709 1.00 88.75 82 GLU A CA 1
ATOM 626 C C . GLU A 1 82 ? -5.025 9.374 10.564 1.00 88.75 82 GLU A C 1
ATOM 628 O O . GLU A 1 82 ? -5.431 9.791 11.649 1.00 88.75 82 GLU A O 1
ATOM 633 N N . THR A 1 83 ? -5.379 8.168 10.108 1.00 89.31 83 THR A N 1
ATOM 634 C CA . THR A 1 83 ? -6.245 7.232 10.824 1.00 89.31 83 THR A CA 1
ATOM 635 C C . THR A 1 83 ? -5.547 5.897 11.069 1.00 89.31 83 THR A C 1
ATOM 637 O O . THR A 1 83 ? -4.626 5.486 10.361 1.00 89.31 83 THR A O 1
ATOM 640 N N . THR A 1 84 ? -6.003 5.214 12.117 1.00 89.38 84 THR A N 1
ATOM 641 C CA . THR A 1 84 ? -5.637 3.821 12.427 1.00 89.38 84 THR A CA 1
ATOM 642 C C . THR A 1 84 ? -6.729 2.839 12.002 1.00 89.38 84 THR A C 1
ATOM 644 O O . THR A 1 84 ? -6.629 1.646 12.276 1.00 89.38 84 THR A O 1
ATOM 647 N N . GLU A 1 85 ? -7.764 3.328 11.313 1.00 92.94 85 GLU A N 1
ATOM 648 C CA . GLU A 1 85 ? -8.747 2.491 10.637 1.00 92.94 85 GLU A CA 1
ATOM 649 C C . GLU A 1 85 ? -8.059 1.655 9.554 1.00 92.94 85 GLU A C 1
ATOM 651 O O . GLU A 1 85 ? -7.320 2.180 8.720 1.00 92.94 85 GLU A O 1
ATOM 656 N N . VAL A 1 86 ? -8.281 0.342 9.593 1.00 92.88 86 VAL A N 1
ATOM 657 C CA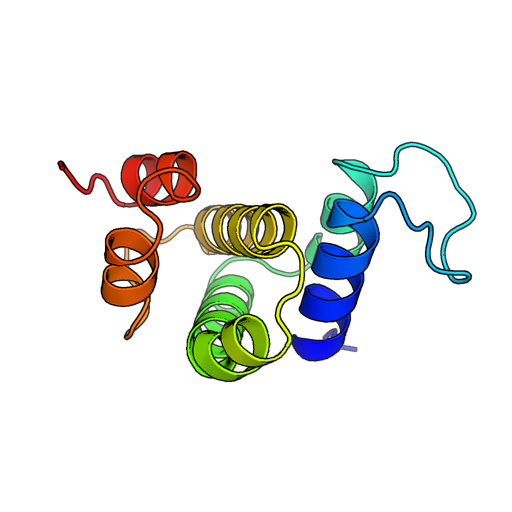 . VAL A 1 86 ? -7.666 -0.601 8.661 1.00 92.88 86 VAL A CA 1
ATOM 658 C C . VAL A 1 86 ? -8.597 -0.782 7.457 1.00 92.88 86 VAL A C 1
ATOM 660 O O . VAL A 1 86 ? -9.726 -1.240 7.647 1.00 92.88 86 VAL A O 1
ATOM 663 N N . PRO A 1 87 ? -8.147 -0.471 6.228 1.00 93.50 87 PRO A N 1
ATOM 664 C CA . PRO A 1 87 ? -8.909 -0.743 5.017 1.00 93.50 87 PRO A CA 1
ATOM 665 C C . PRO A 1 87 ? -9.290 -2.227 4.906 1.00 93.50 87 PRO A C 1
ATOM 667 O O . PRO A 1 87 ? -8.455 -3.095 5.203 1.00 93.50 87 PRO A O 1
ATOM 670 N N . PRO A 1 88 ? -10.507 -2.548 4.435 1.00 93.56 88 PRO A N 1
ATOM 671 C CA . PRO A 1 88 ? -10.888 -3.922 4.117 1.00 93.56 88 PRO A CA 1
ATOM 672 C C . PRO A 1 88 ? -9.875 -4.561 3.160 1.00 93.56 88 PRO A C 1
ATOM 674 O O . PRO A 1 88 ? -9.498 -3.942 2.177 1.00 93.56 88 PRO A O 1
ATOM 677 N N . GLY A 1 89 ? -9.414 -5.779 3.456 1.00 93.00 89 GLY A N 1
ATOM 678 C CA . GLY A 1 89 ? -8.425 -6.499 2.639 1.00 93.00 89 GLY A CA 1
ATOM 679 C C . GLY A 1 89 ? -6.958 -6.217 2.990 1.00 93.00 89 GLY A C 1
ATOM 680 O O . GLY A 1 89 ? -6.104 -7.064 2.734 1.00 93.00 89 GLY A O 1
ATOM 681 N N . LEU A 1 90 ? -6.636 -5.110 3.677 1.00 94.19 90 LEU A N 1
ATOM 682 C CA . LEU A 1 90 ? -5.236 -4.776 3.979 1.00 94.19 90 LEU A CA 1
ATOM 683 C C . LEU A 1 90 ? -4.562 -5.821 4.882 1.00 94.19 90 LEU A C 1
ATOM 685 O O . LEU A 1 90 ? -3.387 -6.133 4.701 1.00 94.19 90 LEU A O 1
ATOM 689 N N . LEU A 1 91 ? -5.298 -6.392 5.840 1.00 93.50 91 LEU A N 1
ATOM 690 C CA . LEU A 1 91 ? -4.767 -7.445 6.714 1.00 93.50 91 LEU A CA 1
ATOM 691 C C . LEU A 1 91 ? -4.339 -8.688 5.931 1.00 93.50 91 LEU A C 1
ATOM 693 O O . LEU A 1 9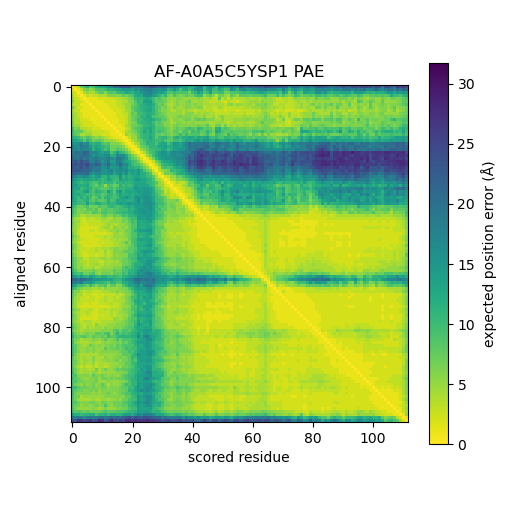1 ? -3.312 -9.280 6.247 1.00 93.50 91 LEU A O 1
ATOM 697 N N . GLU A 1 92 ? -5.096 -9.066 4.904 1.00 93.31 92 GLU A N 1
ATOM 698 C CA . GLU A 1 92 ? -4.772 -10.223 4.073 1.00 93.31 92 GLU A CA 1
ATOM 699 C C . GLU A 1 92 ? -3.474 -9.990 3.295 1.00 93.31 92 GLU A C 1
ATOM 701 O O . GLU A 1 92 ? -2.582 -10.836 3.317 1.00 93.31 92 GLU A O 1
ATOM 706 N N . ILE A 1 93 ? -3.313 -8.796 2.718 1.00 92.75 93 ILE A N 1
ATOM 707 C CA . ILE A 1 93 ? -2.082 -8.371 2.037 1.00 92.75 93 ILE A CA 1
ATOM 708 C C . ILE A 1 93 ? -0.877 -8.431 2.988 1.00 92.75 93 ILE A C 1
ATOM 710 O O . ILE A 1 93 ? 0.185 -8.946 2.632 1.00 92.75 93 ILE A O 1
ATOM 714 N N . ILE A 1 94 ? -1.037 -7.931 4.220 1.00 92.56 94 ILE A N 1
ATOM 715 C CA . ILE A 1 94 ? 0.013 -7.944 5.252 1.00 92.56 94 ILE A CA 1
ATOM 716 C C . ILE A 1 94 ? 0.435 -9.376 5.602 1.00 92.56 94 ILE A C 1
ATOM 718 O O . ILE A 1 94 ? 1.631 -9.624 5.772 1.00 92.56 94 ILE A O 1
ATOM 722 N N . VAL A 1 95 ? -0.529 -10.295 5.714 1.00 92.75 95 VAL A N 1
ATOM 723 C CA . VAL A 1 95 ? -0.296 -11.710 6.039 1.00 92.75 95 VAL A CA 1
ATOM 724 C C . VAL A 1 95 ? 0.350 -12.462 4.875 1.00 92.75 95 VAL A C 1
ATOM 726 O O . VAL A 1 95 ? 1.189 -13.325 5.122 1.00 92.75 95 VAL A O 1
ATOM 729 N N . ARG A 1 96 ? 0.004 -12.134 3.623 1.00 91.12 96 ARG A N 1
ATOM 730 C CA . ARG A 1 96 ? 0.609 -12.744 2.427 1.00 91.12 96 ARG A CA 1
ATOM 731 C C . ARG A 1 96 ? 2.075 -12.339 2.231 1.00 91.12 96 ARG A C 1
ATOM 733 O O . ARG A 1 96 ? 2.869 -13.175 1.811 1.00 91.12 96 ARG A O 1
ATOM 740 N N . HIS A 1 97 ? 2.447 -11.105 2.590 1.00 89.56 97 HIS A N 1
ATOM 741 C CA . HIS A 1 97 ? 3.825 -10.595 2.473 1.00 89.56 97 HIS A CA 1
ATOM 742 C C . HIS A 1 97 ? 4.327 -9.955 3.781 1.00 89.56 97 HIS A C 1
ATOM 744 O O . HIS A 1 97 ? 4.513 -8.729 3.872 1.00 89.56 97 HIS A O 1
ATOM 750 N N . PRO A 1 98 ? 4.566 -10.755 4.834 1.00 88.25 98 PRO A N 1
ATOM 751 C CA . PRO A 1 98 ? 5.004 -10.254 6.132 1.00 88.25 98 PRO A CA 1
ATOM 752 C C . PRO A 1 98 ? 6.391 -9.600 6.087 1.00 88.25 98 PRO A C 1
ATOM 754 O O . PRO A 1 98 ? 6.747 -8.858 6.993 1.00 88.25 98 PRO A O 1
ATOM 757 N N . GLU A 1 99 ? 7.215 -9.851 5.081 1.00 88.06 99 GLU A N 1
ATOM 758 C CA . GLU A 1 99 ? 8.546 -9.260 4.928 1.00 88.06 99 GLU A CA 1
ATOM 759 C C . GLU A 1 99 ? 8.512 -7.834 4.358 1.00 88.06 99 GLU A C 1
ATOM 761 O O . GLU A 1 99 ? 9.416 -7.043 4.631 1.00 88.06 99 GLU A O 1
ATOM 766 N N . LEU A 1 100 ? 7.454 -7.476 3.623 1.00 86.62 100 LEU A N 1
ATOM 767 C CA . LEU A 1 100 ? 7.289 -6.158 2.996 1.00 86.62 100 LEU A CA 1
ATOM 768 C C . LEU A 1 100 ? 6.384 -5.218 3.806 1.0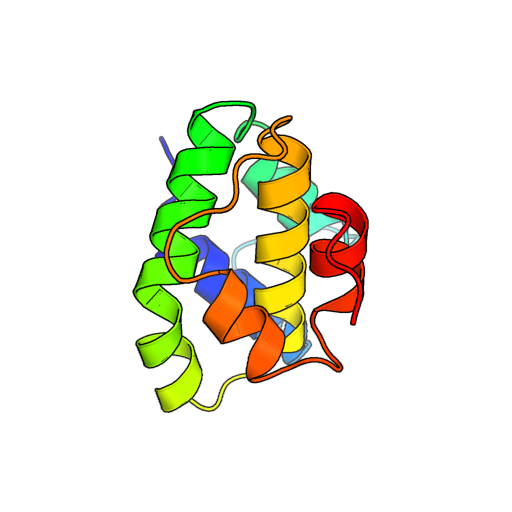0 86.62 100 LEU A C 1
ATOM 770 O O . LEU A 1 100 ? 6.409 -4.005 3.614 1.00 86.62 100 LEU A O 1
ATOM 774 N N . SER A 1 101 ? 5.624 -5.757 4.759 1.00 89.38 101 SER A N 1
ATOM 775 C CA . SER A 1 101 ? 4.584 -5.043 5.507 1.00 89.38 101 SER A CA 1
ATOM 776 C C . SER A 1 101 ? 5.028 -4.470 6.862 1.00 89.38 101 SER A C 1
ATOM 778 O O . SER A 1 101 ? 4.192 -4.173 7.716 1.00 89.38 101 SER A O 1
ATOM 780 N N . HIS A 1 102 ? 6.334 -4.319 7.119 1.00 88.75 102 HIS A N 1
ATOM 781 C CA . HIS A 1 102 ? 6.833 -3.836 8.419 1.00 88.75 102 HIS A CA 1
ATOM 782 C C . HIS A 1 102 ? 6.264 -2.465 8.818 1.00 88.75 102 HIS A C 1
ATOM 784 O O . HIS A 1 102 ? 5.689 -2.339 9.896 1.00 88.75 102 HIS A O 1
ATOM 790 N N . GLU A 1 103 ? 6.346 -1.474 7.930 1.00 85.81 103 GLU A N 1
ATOM 791 C CA . GLU A 1 103 ? 5.830 -0.120 8.182 1.00 85.81 103 GLU A CA 1
ATOM 792 C C . GLU A 1 103 ? 4.315 -0.109 8.436 1.00 85.81 103 GLU A C 1
ATOM 794 O O . GLU A 1 103 ? 3.846 0.519 9.384 1.00 85.81 103 GLU A O 1
ATOM 799 N N . LEU A 1 104 ? 3.547 -0.863 7.641 1.00 90.81 104 LEU A N 1
ATOM 800 C CA . LEU A 1 104 ? 2.093 -0.970 7.792 1.00 90.81 104 LEU A CA 1
ATOM 801 C C . LEU A 1 104 ? 1.703 -1.600 9.131 1.00 90.81 104 LEU A C 1
ATOM 803 O O . LEU A 1 104 ? 0.841 -1.078 9.835 1.00 90.81 104 LEU A O 1
ATOM 807 N N . ARG A 1 105 ? 2.362 -2.696 9.522 1.00 91.12 105 ARG A N 1
ATOM 808 C CA . ARG A 1 105 ? 2.110 -3.340 10.820 1.00 91.12 105 ARG A CA 1
ATOM 809 C C . ARG A 1 105 ? 2.435 -2.417 11.985 1.00 91.12 105 ARG A C 1
ATOM 811 O O . ARG A 1 105 ? 1.650 -2.348 12.926 1.00 91.12 105 ARG A O 1
ATOM 818 N N . ASN A 1 106 ? 3.542 -1.678 11.902 1.00 89.81 106 ASN A N 1
ATOM 819 C CA . ASN A 1 106 ? 3.913 -0.703 12.924 1.00 89.81 106 ASN A CA 1
ATOM 820 C C . ASN A 1 106 ? 2.864 0.412 13.040 1.00 89.81 106 ASN A C 1
ATOM 822 O O . ASN A 1 106 ? 2.434 0.727 14.150 1.00 89.81 106 ASN A O 1
ATOM 826 N N . TRP A 1 107 ? 2.420 0.974 11.910 1.00 90.62 107 TRP A N 1
ATOM 827 C CA . TRP A 1 107 ? 1.410 2.035 11.879 1.00 90.62 107 TRP A CA 1
ATOM 828 C C . TRP A 1 107 ? 0.089 1.592 12.517 1.00 90.62 107 TRP A C 1
ATOM 830 O O . TRP A 1 107 ? -0.425 2.252 13.421 1.00 90.62 107 TRP A O 1
ATOM 840 N N . TYR A 1 108 ? -0.415 0.427 12.109 1.00 91.75 108 TYR A N 1
ATOM 841 C CA . TYR A 1 108 ? -1.674 -0.130 12.607 1.00 91.75 108 TYR A CA 1
ATOM 842 C C . TYR A 1 108 ? -1.541 -0.883 13.936 1.00 91.75 108 TYR A C 1
ATOM 844 O O . TYR A 1 108 ? -2.524 -1.428 14.435 1.00 91.75 108 TYR A O 1
ATOM 852 N N . ARG A 1 109 ? -0.342 -0.904 14.536 1.00 89.12 109 ARG A N 1
ATOM 853 C CA . ARG A 1 109 ? -0.032 -1.618 15.789 1.00 89.12 109 ARG A CA 1
ATOM 854 C C . ARG A 1 109 ? -0.450 -3.091 15.752 1.00 89.12 109 ARG A C 1
ATOM 856 O O . ARG A 1 109 ? -0.861 -3.658 16.764 1.00 89.12 109 ARG A O 1
ATOM 863 N N . LEU A 1 110 ? -0.337 -3.701 14.579 1.00 85.19 110 LEU A N 1
ATOM 864 C CA . LEU A 1 110 ? -0.609 -5.114 14.377 1.00 85.19 110 LEU A CA 1
ATOM 865 C C . LEU A 1 110 ? 0.597 -5.888 14.907 1.00 85.19 110 LEU A C 1
ATOM 867 O O . LEU A 1 110 ? 1.709 -5.742 14.398 1.00 85.19 110 LEU A O 1
ATOM 871 N N . GLN A 1 111 ? 0.394 -6.666 15.967 1.00 68.38 111 GLN A N 1
ATOM 872 C CA . GLN A 1 111 ? 1.418 -7.585 16.454 1.00 68.38 111 GLN A CA 1
ATOM 873 C C . GLN A 1 111 ? 1.385 -8.850 15.589 1.00 68.38 111 GLN A C 1
ATOM 875 O O . GLN A 1 111 ? 0.302 -9.380 15.339 1.00 68.38 111 GLN A O 1
ATOM 880 N N . ASN A 1 112 ? 2.557 -9.284 15.108 1.00 53.53 112 ASN A N 1
ATOM 881 C CA . ASN A 1 112 ? 2.733 -10.634 14.561 1.00 53.53 112 ASN A CA 1
ATOM 882 C C . ASN A 1 112 ? 2.571 -11.666 15.679 1.00 53.53 112 ASN A C 1
ATOM 884 O O . ASN A 1 112 ? 3.183 -11.440 16.750 1.00 53.53 112 ASN A O 1
#

Sequence (112 aa):
MAIPIDDLIEVANAISRGEVPEFQHNECFTSGAFDLLLVKATGSNAFLLLQDAVEKYEAVDEAGVGFRGYFYLLGILARQSETTEVPPGLLEIIVRHPELSHELRNWYRLQN